Protein AF-A0A817F8D9-F1 (afdb_monomer_lite)

Foldseek 3Di:
DDDDDDQDDDPVPPCPLVVLVVLQVVLVVVDDDQAAEEEAVQSVCLCVEPVVVVDDHRAYDYDYDPQQPPDDPVRSVVVVVVVLVVCCVVCVVHPPPPDVPPPDPLVQPQQDPPRDGDCQQPVVVPHGDNNVCCSRCVVVRVVRVVPDDDDDVVVVVVVVVVPPDPRYRHNYDND

Radius of gyration: 17.33 Å; chains: 1; bounding box: 40×40×38 Å

Organism: Lepeophtheirus salmonis (NCBI:txid72036)

Structure (mmCIF, N/CA/C/O backbone):
data_AF-A0A817F8D9-F1
#
_entry.id   AF-A0A817F8D9-F1
#
loop_
_atom_site.group_PDB
_atom_site.id
_atom_site.type_symbol
_atom_site.label_atom_id
_atom_site.label_alt_id
_atom_site.label_comp_id
_atom_site.label_asym_id
_atom_site.label_entity_id
_atom_site.label_seq_id
_atom_site.pdbx_PDB_ins_code
_atom_site.Cartn_x
_atom_site.Cartn_y
_atom_site.Cartn_z
_atom_site.occupancy
_atom_site.B_iso_or_equiv
_atom_site.auth_seq_id
_atom_site.auth_comp_id
_atom_site.auth_asym_id
_atom_site.auth_atom_id
_atom_site.pdbx_PDB_model_num
ATOM 1 N N . MET A 1 1 ? 14.167 19.235 6.206 1.00 53.62 1 MET A N 1
ATOM 2 C CA . MET A 1 1 ? 13.307 19.109 5.015 1.00 53.62 1 MET A CA 1
ATOM 3 C C . MET A 1 1 ? 11.866 19.103 5.485 1.00 53.62 1 MET A C 1
ATOM 5 O O . MET A 1 1 ? 11.580 18.389 6.439 1.00 53.62 1 MET A O 1
ATOM 9 N N . THR A 1 2 ? 11.004 19.936 4.907 1.00 54.88 2 THR A N 1
ATOM 10 C CA . THR A 1 2 ? 9.590 20.024 5.299 1.00 54.88 2 THR A CA 1
ATOM 11 C C . THR A 1 2 ? 8.782 19.136 4.367 1.00 54.88 2 THR A C 1
ATOM 13 O O . THR A 1 2 ? 8.764 19.387 3.168 1.00 54.88 2 THR A O 1
ATOM 16 N N . ILE A 1 3 ? 8.148 18.097 4.904 1.00 65.19 3 ILE A N 1
ATOM 17 C CA . ILE A 1 3 ? 7.220 17.246 4.153 1.00 65.19 3 ILE A CA 1
ATOM 18 C C . ILE A 1 3 ? 5.834 17.864 4.286 1.00 65.19 3 ILE A C 1
ATOM 20 O O . ILE A 1 3 ? 5.368 18.099 5.403 1.00 65.19 3 ILE A O 1
ATOM 24 N N . LEU A 1 4 ? 5.206 18.171 3.154 1.00 72.81 4 LEU A N 1
ATOM 25 C CA . LEU A 1 4 ? 3.892 18.800 3.102 1.00 72.81 4 LEU A CA 1
ATOM 26 C C . LEU A 1 4 ? 2.846 17.747 2.749 1.00 72.81 4 LEU A C 1
ATOM 28 O O . LEU A 1 4 ? 2.973 17.042 1.754 1.00 72.81 4 LEU A O 1
ATOM 32 N N . ALA A 1 5 ? 1.808 17.646 3.577 1.00 78.31 5 ALA A N 1
ATOM 33 C CA . ALA A 1 5 ? 0.631 16.868 3.233 1.00 78.31 5 ALA A CA 1
ATOM 34 C C . ALA A 1 5 ? -0.194 17.666 2.220 1.00 78.31 5 ALA A C 1
ATOM 36 O O . ALA A 1 5 ? -0.730 18.720 2.563 1.00 78.31 5 ALA A O 1
ATOM 37 N N . ASN A 1 6 ? -0.298 17.155 0.996 1.00 80.62 6 ASN A N 1
ATOM 38 C CA . ASN A 1 6 ? -1.064 17.780 -0.073 1.00 80.62 6 ASN A CA 1
ATOM 39 C C . ASN A 1 6 ? -2.214 16.874 -0.515 1.00 80.62 6 ASN A C 1
ATOM 41 O O . ASN A 1 6 ? -2.133 15.646 -0.464 1.00 80.62 6 ASN A O 1
ATOM 45 N N . LYS A 1 7 ? -3.311 17.505 -0.932 1.00 80.12 7 LYS A N 1
ATOM 46 C CA . LYS A 1 7 ? -4.406 16.831 -1.629 1.00 80.12 7 LYS A CA 1
ATOM 47 C C . LYS A 1 7 ? -3.969 16.560 -3.073 1.00 80.12 7 LYS A C 1
ATOM 49 O O . LYS A 1 7 ? -3.305 17.412 -3.654 1.00 80.12 7 LYS A O 1
ATOM 54 N N . SER A 1 8 ? -4.396 15.438 -3.658 1.00 80.50 8 SER A N 1
ATOM 55 C CA . SER A 1 8 ? -4.262 15.221 -5.105 1.00 80.50 8 SER A CA 1
ATOM 56 C C . SER A 1 8 ? -4.963 16.339 -5.877 1.00 80.50 8 SER A C 1
ATOM 58 O O . SER A 1 8 ? -6.108 16.688 -5.562 1.00 80.50 8 SER A O 1
ATOM 60 N N . GLU A 1 9 ? -4.289 16.862 -6.898 1.00 85.19 9 GLU A N 1
ATOM 61 C CA . GLU A 1 9 ? -4.912 17.722 -7.904 1.00 85.19 9 GLU A CA 1
ATOM 62 C C . GLU A 1 9 ? -5.938 16.907 -8.711 1.00 85.19 9 GLU A C 1
ATOM 64 O O . GLU A 1 9 ? -5.782 15.695 -8.890 1.00 85.19 9 GLU A O 1
ATOM 69 N N . ASP A 1 10 ? -7.022 17.559 -9.135 1.00 85.69 10 ASP A N 1
ATOM 70 C CA . ASP A 1 10 ? -8.139 16.938 -9.856 1.00 85.69 10 ASP A CA 1
ATOM 71 C C . ASP A 1 10 ? -8.127 17.382 -11.320 1.00 85.69 10 ASP A C 1
ATOM 73 O O . ASP A 1 10 ? -8.927 18.212 -11.741 1.00 85.69 10 ASP A O 1
ATOM 77 N N . TYR A 1 11 ? -7.161 16.871 -12.084 1.00 88.06 11 TYR A N 1
ATOM 78 C CA . TYR A 1 11 ? -6.977 17.249 -13.490 1.00 88.06 11 TYR A CA 1
ATOM 79 C C . TYR A 1 11 ? -8.138 16.829 -14.400 1.00 88.06 11 TYR A C 1
ATOM 81 O O . TYR A 1 11 ? -8.337 17.433 -15.448 1.00 88.06 11 TYR A O 1
ATOM 89 N N . GLU A 1 12 ? -8.877 15.786 -14.020 1.00 90.38 12 GLU A N 1
ATOM 90 C CA . GLU A 1 12 ? -10.001 15.242 -14.795 1.00 90.38 12 GLU A CA 1
ATOM 91 C C . GLU A 1 12 ? -11.342 15.900 -14.413 1.00 90.38 12 GLU A C 1
ATOM 93 O O . GLU A 1 12 ? -12.357 15.627 -15.049 1.00 90.38 12 GLU A O 1
ATOM 98 N N . GLU A 1 13 ? -11.351 16.758 -13.382 1.00 92.69 13 GLU A N 1
ATOM 99 C CA . GLU A 1 13 ? -12.517 17.499 -12.869 1.00 92.69 13 GLU A CA 1
ATOM 100 C C . GLU A 1 13 ? -13.739 16.624 -12.520 1.00 92.69 13 GLU A C 1
ATOM 102 O O . GLU A 1 13 ? -14.880 17.089 -12.480 1.00 92.69 13 GLU A O 1
ATOM 107 N N . ASP A 1 14 ? -13.518 15.340 -12.243 1.00 92.12 14 ASP A N 1
ATOM 108 C CA . ASP A 1 14 ? -14.578 14.381 -11.923 1.00 92.12 14 ASP A CA 1
ATOM 109 C C . ASP A 1 14 ? -14.714 14.110 -10.421 1.00 92.12 14 ASP A C 1
ATOM 111 O O . ASP A 1 14 ? -15.596 13.359 -9.987 1.00 92.12 14 ASP A O 1
ATOM 115 N N . GLY A 1 15 ? -13.847 14.713 -9.604 1.00 89.38 15 GLY A N 1
ATOM 116 C CA . GLY A 1 15 ? -13.894 14.610 -8.156 1.00 89.38 15 GLY A CA 1
ATOM 117 C C . GLY A 1 15 ? -13.698 13.190 -7.625 1.00 89.38 15 GLY A C 1
ATOM 118 O O . GLY A 1 15 ? -14.011 12.954 -6.452 1.00 89.38 15 GLY A O 1
ATOM 119 N N . ARG A 1 16 ? -13.198 12.227 -8.419 1.00 87.75 16 ARG A N 1
ATOM 120 C CA . ARG A 1 16 ? -13.074 10.815 -8.001 1.00 87.75 16 ARG A CA 1
ATOM 121 C C . ARG A 1 16 ? -12.229 10.658 -6.746 1.00 87.75 16 ARG A C 1
ATOM 123 O O . ARG A 1 16 ? -12.621 9.929 -5.835 1.00 87.75 16 ARG A O 1
ATOM 130 N N . TRP A 1 17 ? -11.098 11.363 -6.670 1.00 85.62 17 TRP A N 1
ATOM 131 C CA . TRP A 1 17 ? -10.218 11.294 -5.501 1.00 85.62 17 TRP A CA 1
ATOM 132 C C . TRP A 1 17 ? -10.927 11.796 -4.239 1.00 85.62 17 TRP A C 1
ATOM 134 O O . TRP A 1 17 ? -10.911 11.122 -3.209 1.00 85.62 17 TRP A O 1
ATOM 144 N N . LEU A 1 18 ? -11.604 12.949 -4.324 1.00 86.94 18 LEU A N 1
ATOM 145 C CA . LEU A 1 18 ? -12.302 13.525 -3.174 1.00 86.94 18 LEU A CA 1
ATOM 146 C C . LEU A 1 18 ? -13.508 12.673 -2.771 1.00 86.94 18 LEU A C 1
ATOM 148 O O . LEU A 1 18 ? -13.694 12.417 -1.588 1.00 86.94 18 LEU A O 1
ATOM 152 N N . SER A 1 19 ? -14.262 12.159 -3.742 1.00 87.75 19 SER A N 1
ATOM 153 C CA . SER A 1 19 ? -15.395 11.259 -3.503 1.00 87.75 19 SER A CA 1
ATOM 154 C C . SER A 1 19 ? -14.960 9.982 -2.778 1.00 87.75 19 SER A C 1
ATOM 156 O O . SER A 1 19 ? -15.618 9.535 -1.836 1.00 87.75 19 SER A O 1
ATOM 158 N N . LEU A 1 20 ? -13.821 9.400 -3.174 1.00 83.31 20 LEU A N 1
ATOM 159 C CA . LEU A 1 20 ? -13.229 8.258 -2.476 1.00 83.31 20 LEU A CA 1
ATOM 160 C C . LEU A 1 20 ? -12.790 8.638 -1.057 1.00 83.31 20 LEU A C 1
ATOM 162 O O . LEU A 1 20 ? -13.139 7.933 -0.111 1.00 83.31 20 LEU A O 1
ATOM 166 N N . HIS A 1 21 ? -12.092 9.764 -0.890 1.00 84.00 21 HIS A N 1
ATOM 167 C CA . HIS A 1 21 ? -11.676 10.263 0.422 1.00 84.00 21 HIS A CA 1
ATOM 168 C C . HIS A 1 21 ? -12.867 10.478 1.372 1.00 84.00 21 HIS A C 1
ATOM 170 O O . HIS A 1 21 ? -12.850 10.012 2.511 1.00 84.00 21 HIS A O 1
ATOM 176 N N . GLU A 1 22 ? -13.930 11.136 0.911 1.00 86.38 22 GLU A N 1
ATOM 177 C CA . GLU A 1 22 ? -15.134 11.399 1.703 1.00 86.38 22 GLU A CA 1
ATOM 178 C C . GLU A 1 22 ? -15.866 10.114 2.082 1.00 86.38 22 GLU A C 1
ATOM 180 O O . GLU A 1 22 ? -16.294 9.965 3.234 1.00 86.38 22 GLU A O 1
ATOM 185 N N . ARG A 1 23 ? -15.956 9.150 1.153 1.00 83.50 23 ARG A N 1
ATOM 186 C CA . ARG A 1 23 ? -16.458 7.806 1.463 1.00 83.50 23 ARG A CA 1
ATOM 187 C C . ARG A 1 23 ? -15.663 7.201 2.614 1.00 83.50 23 ARG A C 1
ATOM 189 O O . ARG A 1 23 ? -16.261 6.676 3.551 1.00 83.50 23 ARG A O 1
ATOM 196 N N . PHE A 1 24 ? -14.340 7.335 2.591 1.00 77.50 24 PHE A N 1
ATOM 197 C CA . PHE A 1 24 ? -13.501 6.753 3.627 1.00 77.50 24 PHE A CA 1
ATOM 198 C C . PHE A 1 24 ? -13.651 7.423 4.986 1.00 77.50 24 PHE A C 1
ATOM 200 O O . PHE A 1 24 ? -13.766 6.750 6.009 1.00 77.50 24 PHE A O 1
ATOM 207 N N . VAL A 1 25 ? -13.718 8.750 5.013 1.00 80.31 25 VAL A N 1
ATOM 208 C CA . VAL A 1 25 ? -14.003 9.491 6.246 1.00 80.31 25 VAL A CA 1
ATOM 209 C C . VAL A 1 25 ? -15.373 9.094 6.806 1.00 80.31 25 VAL A C 1
ATOM 211 O O . VAL A 1 25 ? -15.522 8.927 8.016 1.00 80.31 25 VAL A O 1
ATOM 214 N N . SER A 1 26 ? -16.373 8.909 5.941 1.00 80.38 26 SER A N 1
ATOM 215 C CA . SER A 1 26 ? -17.715 8.469 6.334 1.00 80.38 26 SER A CA 1
ATOM 216 C C . SER A 1 26 ? -17.710 7.065 6.942 1.00 80.38 26 SER A C 1
ATOM 218 O O . SER A 1 26 ? -18.307 6.855 7.999 1.00 80.38 26 SER A O 1
ATOM 220 N N . GLU A 1 27 ? -17.005 6.113 6.328 1.00 75.19 27 GLU A N 1
ATOM 221 C CA . GLU A 1 27 ? -16.850 4.753 6.856 1.00 75.19 27 GLU A CA 1
ATOM 222 C C . GLU A 1 27 ? -16.098 4.746 8.195 1.00 75.19 27 GLU A C 1
ATOM 224 O O . GLU A 1 27 ? -16.579 4.149 9.157 1.00 75.19 27 GLU A O 1
ATOM 229 N N . ALA A 1 28 ? -14.991 5.485 8.308 1.00 72.69 28 ALA A N 1
ATOM 230 C CA . ALA A 1 28 ? -14.205 5.591 9.541 1.00 72.69 28 ALA A CA 1
ATOM 231 C C . ALA A 1 28 ? -14.968 6.243 10.708 1.00 72.69 28 ALA A C 1
ATOM 233 O O . ALA A 1 28 ? -14.660 5.996 11.868 1.00 72.69 28 ALA A O 1
ATOM 234 N N . ARG A 1 29 ? -15.964 7.092 10.423 1.00 73.94 29 ARG A N 1
ATOM 235 C CA . ARG A 1 29 ? -16.846 7.669 11.454 1.00 73.94 29 ARG A CA 1
ATOM 236 C C . ARG A 1 29 ? -17.912 6.692 11.937 1.00 73.94 29 ARG A C 1
ATOM 238 O O . ARG A 1 29 ? -18.418 6.848 13.043 1.00 73.94 29 ARG A O 1
ATOM 245 N N . LYS A 1 30 ? -18.307 5.743 11.089 1.00 72.38 30 LYS A N 1
ATOM 246 C CA . LYS A 1 30 ? -19.366 4.768 11.383 1.00 72.38 30 LYS A CA 1
ATOM 247 C C . LYS A 1 30 ? -18.826 3.503 12.035 1.00 72.38 30 LYS A C 1
ATOM 249 O O . LYS A 1 30 ? -19.549 2.860 12.791 1.00 72.38 30 LYS A O 1
ATOM 254 N N . TYR A 1 31 ? -17.588 3.143 11.723 1.00 65.19 31 TYR A N 1
ATOM 255 C CA . TYR A 1 31 ? -16.971 1.897 12.145 1.00 65.19 31 TYR A CA 1
ATOM 256 C C . TYR A 1 31 ? -15.654 2.176 12.861 1.00 65.19 31 TYR A C 1
ATOM 258 O O . TYR A 1 31 ? -14.887 3.034 12.441 1.00 65.19 31 TYR A O 1
ATOM 266 N N . GLU A 1 32 ? -15.366 1.400 13.903 1.00 63.44 32 GLU A N 1
ATOM 267 C CA . GLU A 1 32 ? -14.034 1.321 14.506 1.00 63.44 32 GLU A CA 1
ATOM 268 C C . GLU A 1 32 ? -13.317 0.108 13.898 1.00 63.44 32 GLU A C 1
ATOM 270 O O . GLU A 1 32 ? -13.501 -1.020 14.374 1.00 63.44 32 GLU A O 1
ATOM 275 N N . PRO A 1 33 ? -12.574 0.279 12.787 1.00 59.84 33 PRO A N 1
ATOM 276 C CA . PRO A 1 33 ? -11.958 -0.851 12.120 1.00 59.84 33 PRO A CA 1
ATOM 277 C C . PRO A 1 33 ? -10.888 -1.467 13.019 1.00 59.84 33 PRO A C 1
ATOM 279 O O . PRO A 1 33 ? -9.991 -0.789 13.514 1.00 59.84 33 PRO A O 1
ATOM 282 N N . GLU A 1 34 ? -10.934 -2.789 13.179 1.00 57.62 34 GLU A N 1
ATOM 283 C CA . GLU A 1 34 ? -9.829 -3.502 13.822 1.00 57.62 34 GLU A CA 1
ATOM 284 C C . GLU A 1 34 ? -8.585 -3.559 12.908 1.00 57.62 34 GLU A C 1
ATOM 286 O O . GLU A 1 34 ? -7.484 -3.788 13.402 1.00 57.62 34 GLU A O 1
ATOM 291 N N . VAL A 1 35 ? -8.759 -3.361 11.591 1.00 63.97 35 VAL A N 1
ATOM 292 C CA . VAL A 1 35 ? -7.731 -3.415 10.535 1.00 63.97 35 VAL A CA 1
ATOM 293 C C . VAL A 1 35 ? -7.890 -2.215 9.603 1.00 63.97 35 VAL A C 1
ATOM 295 O O . VAL A 1 35 ? -8.980 -2.013 9.074 1.00 63.97 35 VAL A O 1
ATOM 298 N N . LEU A 1 36 ? -6.822 -1.467 9.333 1.00 69.44 36 LEU A N 1
ATOM 299 C CA . LEU A 1 36 ? -6.847 -0.334 8.407 1.00 69.44 36 LEU A CA 1
ATOM 300 C C . LEU A 1 36 ? -5.730 -0.459 7.369 1.00 69.44 36 LEU A C 1
ATOM 302 O O . LEU A 1 36 ? -4.575 -0.173 7.642 1.00 69.44 36 LEU A O 1
ATOM 306 N N . TRP A 1 37 ? -6.072 -0.848 6.149 1.00 71.25 37 TRP A N 1
ATOM 307 C CA . TRP A 1 37 ? -5.124 -0.855 5.036 1.00 71.25 37 TRP A CA 1
ATOM 308 C C . TRP A 1 37 ? -5.063 0.536 4.417 1.00 71.25 37 TRP A C 1
ATOM 310 O O . TRP A 1 37 ? -6.106 1.128 4.157 1.00 71.25 37 TRP A O 1
ATOM 320 N N . ILE A 1 38 ? -3.857 1.055 4.194 1.00 73.75 38 ILE A N 1
ATOM 321 C CA . ILE A 1 38 ? -3.635 2.355 3.556 1.00 73.75 38 ILE A CA 1
ATOM 322 C C . ILE A 1 38 ? -2.598 2.143 2.455 1.00 73.75 38 ILE A C 1
ATOM 324 O O . ILE A 1 38 ? -1.570 1.509 2.678 1.00 73.75 38 ILE A O 1
ATOM 328 N N . GLY A 1 39 ? -2.838 2.667 1.263 1.00 76.94 39 GLY A N 1
ATOM 329 C CA . GLY A 1 39 ? -1.860 2.573 0.192 1.00 76.94 39 GLY A CA 1
ATOM 330 C C . GLY A 1 39 ? -2.419 2.974 -1.155 1.00 76.94 39 GLY A C 1
ATOM 331 O O . GLY A 1 39 ? -3.550 3.443 -1.270 1.00 76.94 39 GLY A O 1
ATOM 332 N N . ASP A 1 40 ? -1.590 2.778 -2.166 1.00 80.00 40 ASP A N 1
ATOM 333 C CA . ASP A 1 40 ? -1.891 3.090 -3.555 1.00 80.00 40 ASP A CA 1
ATOM 334 C C . ASP A 1 40 ? -2.735 1.987 -4.235 1.00 80.00 40 ASP A C 1
ATOM 336 O O . ASP A 1 40 ? -3.509 1.250 -3.603 1.00 80.00 40 ASP A O 1
ATOM 340 N N . TYR A 1 41 ? -2.595 1.876 -5.556 1.00 81.25 41 TYR A N 1
ATOM 341 C CA . TYR A 1 41 ? -3.265 0.867 -6.365 1.00 81.25 41 TYR A CA 1
ATOM 342 C C . TYR A 1 41 ? -3.015 -0.561 -5.848 1.00 81.25 41 TYR A C 1
ATOM 344 O O . TYR A 1 41 ? -3.901 -1.410 -5.956 1.00 81.25 41 TYR A O 1
ATOM 352 N N . ALA A 1 42 ? -1.830 -0.854 -5.298 1.00 79.88 42 ALA A N 1
ATOM 353 C CA . ALA A 1 42 ? -1.458 -2.213 -4.933 1.00 79.88 42 ALA A CA 1
ATOM 354 C C . ALA A 1 42 ? -2.343 -2.712 -3.789 1.00 79.88 42 ALA A C 1
ATOM 356 O O . ALA A 1 42 ? -2.816 -3.850 -3.819 1.00 79.88 42 ALA A O 1
ATOM 357 N N . ILE A 1 43 ? -2.642 -1.832 -2.830 1.00 79.31 43 ILE A N 1
ATOM 358 C CA . ILE A 1 43 ? -3.600 -2.103 -1.757 1.00 79.31 43 ILE A CA 1
ATOM 359 C C . ILE A 1 43 ? -5.027 -2.137 -2.298 1.00 79.31 43 ILE A C 1
ATOM 361 O O . ILE A 1 43 ? -5.772 -3.049 -1.949 1.00 79.31 43 ILE A O 1
ATOM 365 N N . TYR A 1 44 ? -5.406 -1.208 -3.183 1.00 78.50 44 TYR A N 1
ATOM 366 C CA . TYR A 1 44 ? -6.734 -1.212 -3.809 1.00 78.50 44 TYR A CA 1
ATOM 367 C C . TYR A 1 44 ? -7.052 -2.551 -4.499 1.00 78.50 44 TYR A C 1
ATOM 369 O O . TYR A 1 44 ? -8.130 -3.115 -4.313 1.00 78.50 44 TYR A O 1
ATOM 377 N N . HIS A 1 45 ? -6.102 -3.093 -5.257 1.00 78.88 45 HIS A N 1
ATOM 378 C CA . HIS A 1 45 ? -6.264 -4.359 -5.967 1.00 78.88 45 HIS A CA 1
ATOM 379 C C . HIS A 1 45 ? -6.065 -5.587 -5.073 1.00 78.88 45 HIS A C 1
ATOM 381 O O . HIS A 1 45 ? -6.685 -6.615 -5.349 1.00 78.88 45 HIS A O 1
ATOM 387 N N . LEU A 1 46 ? -5.305 -5.484 -3.972 1.00 78.38 46 LEU A N 1
ATOM 388 C CA . LEU A 1 46 ? -5.221 -6.556 -2.975 1.00 78.38 46 LEU A CA 1
ATOM 389 C C . LEU A 1 46 ? -6.620 -6.948 -2.496 1.00 78.38 46 LEU A C 1
ATOM 391 O O . LEU A 1 46 ? -6.904 -8.139 -2.433 1.00 78.38 46 LEU A O 1
ATOM 395 N N . VAL A 1 47 ? -7.502 -5.972 -2.237 1.00 73.56 47 VAL A N 1
ATOM 396 C CA . VAL A 1 47 ? -8.896 -6.196 -1.795 1.00 73.56 47 VAL A CA 1
ATOM 397 C C . VAL A 1 47 ? -9.690 -7.088 -2.754 1.00 73.56 47 VAL A C 1
ATOM 399 O O . VAL A 1 47 ? -10.592 -7.806 -2.332 1.00 73.56 47 VAL A O 1
ATOM 402 N N . ASN A 1 48 ? -9.335 -7.070 -4.039 1.00 75.81 48 ASN A N 1
ATOM 403 C CA . ASN A 1 48 ? -9.995 -7.844 -5.087 1.00 75.81 48 ASN A CA 1
ATOM 404 C C . ASN A 1 48 ? -9.292 -9.183 -5.389 1.00 75.81 48 ASN A C 1
ATOM 406 O O . ASN A 1 48 ? -9.673 -9.864 -6.338 1.00 75.81 48 ASN A O 1
ATOM 410 N N . SER A 1 49 ? -8.262 -9.557 -4.622 1.00 76.19 49 SER A N 1
ATOM 411 C CA . SER A 1 49 ? -7.503 -10.805 -4.792 1.00 76.19 49 SER A CA 1
ATOM 412 C C . SER A 1 49 ? -7.988 -11.915 -3.854 1.00 76.19 49 SER A C 1
ATOM 414 O O . SER A 1 49 ? -8.554 -11.652 -2.791 1.00 76.19 49 SER A O 1
ATOM 416 N N . ASP A 1 50 ? -7.672 -13.173 -4.172 1.00 78.31 50 ASP A N 1
ATOM 417 C CA . ASP A 1 50 ? -8.018 -14.304 -3.293 1.00 78.31 50 ASP A CA 1
ATOM 418 C C . ASP A 1 50 ? -7.272 -14.269 -1.949 1.00 78.31 50 ASP A C 1
ATOM 420 O O . ASP A 1 50 ? -7.718 -14.844 -0.951 1.00 78.31 50 ASP A O 1
ATOM 424 N N . ILE A 1 51 ? -6.144 -13.558 -1.896 1.00 75.12 51 ILE A N 1
ATOM 425 C CA . ILE A 1 51 ? -5.352 -13.390 -0.675 1.00 75.12 51 ILE A CA 1
ATOM 426 C C . ILE A 1 51 ? -6.101 -12.551 0.346 1.00 75.12 51 ILE A C 1
ATOM 428 O O . ILE A 1 51 ? -6.030 -12.852 1.538 1.00 75.12 51 ILE A O 1
ATOM 432 N N . TRP A 1 52 ? -6.876 -11.561 -0.100 1.00 72.62 52 TRP A N 1
ATOM 433 C CA . TRP A 1 52 ? -7.696 -10.751 0.796 1.00 72.62 52 TRP A CA 1
ATOM 434 C C . TRP A 1 52 ? -8.590 -11.619 1.684 1.00 72.62 52 TRP A C 1
ATOM 436 O O . TRP A 1 52 ? -8.640 -11.444 2.900 1.00 72.62 52 TRP A O 1
ATOM 446 N N . ASN A 1 53 ? -9.205 -12.644 1.096 1.00 70.44 53 ASN A N 1
ATOM 447 C CA . ASN A 1 53 ? -10.096 -13.564 1.802 1.00 70.44 53 ASN A CA 1
ATOM 448 C C . ASN A 1 53 ? -9.370 -14.449 2.835 1.00 70.44 53 ASN A C 1
ATOM 450 O O . ASN A 1 53 ? -10.004 -15.021 3.727 1.00 70.44 53 ASN A O 1
ATOM 454 N N . ARG A 1 54 ? -8.042 -14.576 2.730 1.00 68.00 54 ARG A N 1
ATOM 455 C CA . ARG A 1 54 ? -7.194 -15.342 3.658 1.00 68.00 54 ARG A CA 1
ATOM 456 C C . ARG A 1 54 ? -6.734 -14.504 4.857 1.00 68.00 54 ARG A C 1
ATOM 458 O O . ARG A 1 54 ? -6.431 -15.073 5.913 1.00 68.00 54 ARG A O 1
ATOM 465 N N . ILE A 1 55 ? -6.702 -13.178 4.719 1.00 64.94 55 ILE A N 1
ATOM 466 C CA . ILE A 1 55 ? -6.237 -12.225 5.731 1.00 64.94 55 ILE A CA 1
ATOM 467 C C . ILE A 1 55 ? -7.359 -11.947 6.748 1.00 64.94 55 ILE A C 1
ATOM 469 O O . ILE A 1 55 ? -8.471 -11.584 6.383 1.00 64.94 55 ILE A O 1
ATOM 473 N N . SER A 1 56 ? -7.092 -12.114 8.052 1.00 53.12 56 SER A N 1
ATOM 474 C CA . SER A 1 56 ? -8.126 -11.965 9.098 1.00 53.12 56 SER A CA 1
ATOM 475 C C . SER A 1 56 ? -7.672 -11.206 10.353 1.00 53.12 56 SER A C 1
ATOM 477 O O . SER A 1 56 ? -8.086 -11.560 11.459 1.00 53.12 56 SER A O 1
ATOM 479 N N . PHE A 1 57 ? -6.782 -10.218 10.232 1.00 55.94 57 PHE A N 1
ATOM 480 C CA . PHE A 1 57 ? -6.012 -9.719 11.380 1.00 55.94 57 PHE A CA 1
ATOM 481 C C . PHE A 1 57 ? -5.911 -8.201 11.502 1.00 55.94 57 PHE A C 1
ATOM 483 O O . PHE A 1 57 ? -5.968 -7.501 10.504 1.00 55.94 57 PHE A O 1
ATOM 490 N N . LYS A 1 58 ? -5.703 -7.740 12.745 1.00 53.88 58 LYS A N 1
ATOM 491 C CA . LYS A 1 58 ? -5.764 -6.353 13.235 1.00 53.88 58 LYS A CA 1
ATOM 492 C C . LYS A 1 58 ? -4.504 -5.526 12.965 1.00 53.88 58 LYS A C 1
ATOM 494 O O . LYS A 1 58 ? -3.610 -5.523 13.807 1.00 53.88 58 LYS A O 1
ATOM 499 N N . PHE A 1 59 ? -4.415 -4.834 11.830 1.00 56.47 59 PHE A N 1
ATOM 500 C CA . PHE A 1 59 ? -3.199 -4.105 11.448 1.00 56.47 59 PHE A CA 1
ATOM 501 C C . PHE A 1 59 ? -3.407 -2.893 10.559 1.00 56.47 59 PHE A C 1
ATOM 503 O O . PHE A 1 59 ? -4.403 -2.804 9.845 1.00 56.47 59 PHE A O 1
ATOM 510 N N . ILE A 1 60 ? -2.391 -2.024 10.567 1.00 54.94 60 ILE A N 1
ATOM 511 C CA . ILE A 1 60 ? -2.167 -1.032 9.524 1.00 54.94 60 ILE A CA 1
ATOM 512 C C . ILE A 1 60 ? -1.063 -1.533 8.603 1.00 54.94 60 ILE A C 1
ATOM 514 O O . ILE A 1 60 ? 0.077 -1.675 9.038 1.00 54.94 60 ILE A O 1
ATOM 518 N N . VAL A 1 61 ? -1.404 -1.820 7.349 1.00 62.06 61 VAL A N 1
ATOM 519 C CA . VAL A 1 61 ? -0.422 -2.143 6.307 1.00 62.06 61 VAL A CA 1
ATOM 520 C C . VAL A 1 61 ? -0.325 -0.954 5.371 1.00 62.06 61 VAL A C 1
ATOM 522 O O . VAL A 1 61 ? -1.354 -0.417 4.957 1.00 62.06 61 VAL A O 1
ATOM 525 N N . PHE A 1 62 ? 0.912 -0.550 5.082 1.00 67.25 62 PHE A N 1
ATOM 526 C CA . PHE A 1 62 ? 1.221 0.625 4.285 1.00 67.25 62 PHE A CA 1
ATOM 527 C C . PHE A 1 62 ? 2.123 0.261 3.105 1.00 67.25 62 PHE A C 1
ATOM 529 O O . PHE A 1 62 ? 3.263 -0.153 3.306 1.00 67.25 62 PHE A O 1
ATOM 536 N N . MET A 1 63 ? 1.603 0.408 1.886 1.00 70.00 63 MET A N 1
ATOM 537 C CA . MET A 1 63 ? 2.372 0.344 0.637 1.00 70.00 63 MET A CA 1
ATOM 538 C C . MET A 1 63 ? 2.164 1.656 -0.113 1.00 70.00 63 MET A C 1
ATOM 540 O O . MET A 1 63 ? 1.090 1.896 -0.663 1.00 70.00 63 MET A O 1
ATOM 544 N N . ILE A 1 64 ? 3.186 2.506 -0.080 1.00 71.94 64 ILE A N 1
ATOM 545 C CA . ILE A 1 64 ? 3.266 3.761 -0.830 1.00 71.94 64 ILE A CA 1
ATOM 546 C C . ILE A 1 64 ? 4.708 3.978 -1.296 1.00 71.94 64 ILE A C 1
ATOM 548 O O . ILE A 1 64 ? 5.628 3.331 -0.790 1.00 71.94 64 ILE A O 1
ATOM 552 N N . GLY A 1 65 ? 4.911 4.941 -2.190 1.00 74.44 65 GLY A N 1
ATOM 553 C CA . GLY A 1 65 ? 6.237 5.381 -2.629 1.00 74.44 65 GLY A CA 1
ATOM 554 C C . GLY A 1 65 ? 6.561 4.999 -4.069 1.00 74.44 65 GLY A C 1
ATOM 555 O O . GLY A 1 65 ? 7.421 5.624 -4.675 1.00 74.44 65 GLY A O 1
ATOM 556 N N . SER A 1 66 ? 5.839 4.034 -4.652 1.00 76.31 66 SER A N 1
ATOM 557 C CA . SER A 1 66 ? 6.038 3.619 -6.050 1.00 76.31 66 SER A CA 1
ATOM 558 C C . SER A 1 66 ? 5.691 4.719 -7.067 1.00 76.31 66 SER A C 1
ATOM 560 O O . SER A 1 66 ? 6.243 4.735 -8.165 1.00 76.31 66 SER A O 1
ATOM 562 N N . ASN A 1 67 ? 4.834 5.661 -6.662 1.00 80.56 67 ASN A N 1
ATOM 563 C CA . ASN A 1 67 ? 4.327 6.763 -7.480 1.00 80.56 67 ASN A CA 1
ATOM 564 C C . ASN A 1 67 ? 4.970 8.125 -7.169 1.00 80.56 67 ASN A C 1
ATOM 566 O O . ASN A 1 67 ? 4.551 9.120 -7.755 1.00 80.56 67 ASN A O 1
ATOM 570 N N . ASN A 1 68 ? 5.967 8.189 -6.279 1.00 80.88 68 ASN A N 1
ATOM 571 C CA . ASN A 1 68 ? 6.607 9.446 -5.869 1.00 80.88 68 ASN A CA 1
ATOM 572 C C . ASN A 1 68 ? 7.620 9.922 -6.926 1.00 80.88 68 ASN A C 1
ATOM 574 O O . ASN A 1 68 ? 8.827 10.011 -6.689 1.00 80.88 68 ASN A O 1
ATOM 578 N N . HIS A 1 69 ? 7.153 10.146 -8.151 1.00 80.31 69 HIS A N 1
ATOM 579 C CA . HIS A 1 69 ? 8.015 10.495 -9.271 1.00 80.31 69 HIS A CA 1
ATOM 580 C C . HIS A 1 69 ? 8.650 11.877 -9.068 1.00 80.31 69 HIS A C 1
ATOM 582 O O . HIS A 1 69 ? 7.958 12.872 -8.885 1.00 80.31 69 HIS A O 1
ATOM 588 N N . GLY A 1 70 ? 9.980 11.945 -9.161 1.00 83.62 70 GLY A N 1
ATOM 589 C CA . GLY A 1 70 ? 10.741 13.189 -8.992 1.00 83.62 70 GLY A CA 1
ATOM 590 C C . GLY A 1 70 ? 11.281 13.417 -7.577 1.00 83.62 70 GLY A C 1
ATOM 591 O O . GLY A 1 70 ? 12.151 14.271 -7.408 1.00 83.62 70 GLY A O 1
ATOM 592 N N . ASP A 1 71 ? 10.849 12.624 -6.594 1.00 83.00 71 ASP A N 1
ATOM 593 C CA . ASP A 1 71 ? 11.463 12.585 -5.268 1.00 83.00 71 ASP A CA 1
ATOM 594 C C . ASP A 1 71 ? 12.735 11.724 -5.267 1.00 83.00 71 ASP A C 1
ATOM 596 O O . ASP A 1 71 ? 12.835 10.708 -5.955 1.00 83.00 71 ASP A O 1
ATOM 600 N N . SER A 1 72 ? 13.717 12.109 -4.450 1.00 87.31 72 SER A N 1
ATOM 601 C CA . SER A 1 72 ? 14.852 11.241 -4.124 1.00 87.31 72 SER A CA 1
ATOM 602 C C . SER A 1 72 ? 14.459 10.121 -3.151 1.00 87.31 72 SER A C 1
ATOM 604 O O . SER A 1 72 ? 13.454 10.205 -2.437 1.00 87.31 72 SER A O 1
ATOM 606 N N . ASP A 1 73 ? 15.298 9.088 -3.052 1.00 85.31 73 ASP A N 1
ATOM 607 C CA . ASP A 1 73 ? 15.119 8.004 -2.077 1.00 85.31 73 ASP A CA 1
ATOM 608 C C . ASP A 1 73 ? 15.051 8.540 -0.635 1.00 85.31 73 ASP A C 1
ATOM 610 O O . ASP A 1 73 ? 14.226 8.093 0.165 1.00 85.31 73 ASP A O 1
ATOM 614 N N . ASP A 1 74 ? 15.858 9.559 -0.316 1.00 86.00 74 ASP A N 1
ATOM 615 C CA . ASP A 1 74 ? 15.864 10.212 0.997 1.00 86.00 74 ASP A CA 1
ATOM 616 C C . ASP A 1 74 ? 14.553 10.961 1.273 1.00 86.00 74 ASP A C 1
ATOM 618 O O . ASP A 1 74 ? 14.031 10.914 2.391 1.00 86.00 74 ASP A O 1
ATOM 622 N N . GLN A 1 75 ? 13.988 11.623 0.257 1.00 84.00 75 GLN A N 1
ATOM 623 C CA . GLN A 1 75 ? 12.676 12.274 0.348 1.00 84.00 75 GLN A CA 1
ATOM 624 C C . GLN A 1 75 ? 11.571 11.258 0.612 1.00 84.00 75 GLN A C 1
ATOM 626 O O . GLN A 1 75 ? 10.787 11.421 1.551 1.00 84.00 75 GLN A O 1
ATOM 631 N N . SER A 1 76 ? 11.564 10.172 -0.159 1.00 83.88 76 SER A N 1
ATOM 632 C CA . SER A 1 76 ? 10.597 9.086 -0.017 1.00 83.88 76 SER A CA 1
ATOM 633 C C . SER A 1 76 ? 10.686 8.440 1.368 1.00 83.88 76 SER A C 1
ATOM 635 O O . SER A 1 76 ? 9.676 8.294 2.065 1.00 83.88 76 SER A O 1
ATOM 637 N N . ALA A 1 77 ? 11.900 8.138 1.837 1.00 82.81 77 ALA A N 1
ATOM 638 C CA . ALA A 1 77 ? 12.130 7.581 3.166 1.00 82.81 77 ALA A CA 1
ATOM 639 C C . ALA A 1 77 ? 11.702 8.545 4.284 1.00 82.81 77 ALA A C 1
ATOM 641 O O . ALA A 1 77 ? 11.093 8.130 5.279 1.00 82.81 77 ALA A O 1
ATOM 642 N N . ALA A 1 78 ? 11.986 9.841 4.146 1.00 84.00 78 ALA A N 1
ATOM 643 C CA . ALA A 1 78 ? 11.553 10.850 5.105 1.00 84.00 78 ALA A CA 1
ATOM 644 C C . ALA A 1 78 ? 10.016 10.967 5.145 1.00 84.00 78 ALA A C 1
ATOM 646 O O . ALA A 1 78 ? 9.433 11.092 6.231 1.00 84.00 78 ALA A O 1
ATOM 647 N N . CYS A 1 79 ? 9.348 10.856 3.993 1.00 83.19 79 CYS A N 1
ATOM 648 C CA . CYS A 1 79 ? 7.892 10.863 3.896 1.00 83.19 79 CYS A CA 1
ATOM 649 C C . CYS A 1 79 ? 7.260 9.656 4.599 1.00 83.19 79 CYS A C 1
ATOM 651 O O . CYS A 1 79 ? 6.416 9.824 5.485 1.00 83.19 79 CYS A O 1
ATOM 653 N N . ILE A 1 80 ? 7.754 8.445 4.322 1.00 81.94 80 ILE A N 1
ATOM 654 C CA . ILE A 1 80 ? 7.314 7.217 5.003 1.00 81.94 80 ILE A CA 1
ATOM 655 C C . ILE A 1 80 ? 7.476 7.351 6.524 1.00 81.94 80 ILE A C 1
ATOM 657 O O . ILE A 1 80 ? 6.575 6.997 7.291 1.00 81.94 80 ILE A O 1
ATOM 661 N N . ASN A 1 81 ? 8.597 7.919 6.982 1.00 82.19 81 ASN A N 1
ATOM 662 C CA . ASN A 1 81 ? 8.844 8.150 8.404 1.00 82.19 81 ASN A CA 1
ATOM 663 C C . ASN A 1 81 ? 7.841 9.120 9.038 1.00 82.19 81 ASN A C 1
ATOM 665 O O . ASN A 1 81 ? 7.398 8.876 10.164 1.00 82.19 81 ASN A O 1
ATOM 669 N N . THR A 1 82 ? 7.478 10.183 8.321 1.00 84.38 82 THR A N 1
ATOM 670 C CA . THR A 1 82 ? 6.498 11.183 8.764 1.00 84.38 82 THR A CA 1
ATOM 671 C C . THR A 1 82 ? 5.111 10.566 8.900 1.00 84.38 82 THR A C 1
ATOM 673 O O . THR A 1 82 ? 4.443 10.768 9.913 1.00 84.38 82 THR A O 1
ATOM 676 N N . ILE A 1 83 ? 4.704 9.732 7.943 1.00 80.88 83 ILE A N 1
ATOM 677 C CA . ILE A 1 83 ? 3.405 9.052 7.991 1.00 80.88 83 ILE A CA 1
ATOM 678 C C . ILE A 1 83 ? 3.361 8.038 9.138 1.00 80.88 83 ILE A C 1
ATOM 680 O O . ILE A 1 83 ? 2.398 8.016 9.904 1.00 80.88 83 ILE A O 1
ATOM 684 N N . CYS A 1 84 ? 4.431 7.264 9.342 1.00 78.44 84 CYS A N 1
ATOM 685 C CA . CYS A 1 84 ? 4.535 6.367 10.494 1.00 78.44 84 CYS A CA 1
ATOM 686 C C . CYS A 1 84 ? 4.409 7.121 11.828 1.00 78.44 84 CYS A C 1
ATOM 688 O O . CYS A 1 84 ? 3.741 6.646 12.749 1.00 78.44 84 CYS A O 1
ATOM 690 N N . ALA A 1 85 ? 5.050 8.289 11.945 1.00 80.31 85 ALA A N 1
ATOM 691 C CA . ALA A 1 85 ? 4.969 9.124 13.141 1.00 80.31 85 AL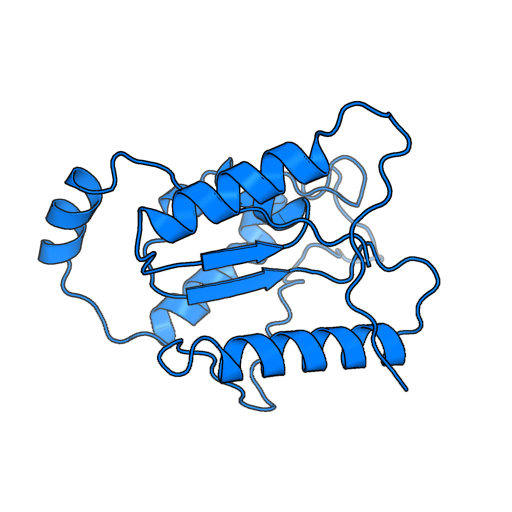A A CA 1
ATOM 692 C C . ALA A 1 85 ? 3.541 9.643 13.372 1.00 80.31 85 ALA A C 1
ATOM 694 O O . ALA A 1 85 ? 3.033 9.540 14.486 1.00 80.31 85 ALA A O 1
ATOM 695 N N . LEU A 1 86 ? 2.867 10.112 12.316 1.00 80.31 86 LEU A N 1
ATOM 696 C CA . LEU A 1 86 ? 1.477 10.564 12.380 1.00 80.31 86 LEU A CA 1
ATOM 697 C C . LEU A 1 86 ? 0.526 9.444 12.823 1.00 80.31 86 LEU A C 1
ATOM 699 O O . LEU A 1 86 ? -0.324 9.664 13.681 1.00 80.31 86 LEU A O 1
ATOM 703 N N . ILE A 1 87 ? 0.677 8.240 12.267 1.00 76.69 87 ILE A N 1
ATOM 704 C CA . ILE A 1 87 ? -0.132 7.078 12.658 1.00 76.69 87 ILE A CA 1
ATOM 705 C C . ILE A 1 87 ? 0.095 6.745 14.133 1.00 76.69 87 ILE A C 1
ATOM 707 O O . ILE A 1 87 ? -0.868 6.527 14.858 1.00 76.69 87 ILE A O 1
ATOM 711 N N . THR A 1 88 ? 1.349 6.752 14.587 1.00 75.50 88 THR A N 1
ATOM 712 C CA . THR A 1 88 ? 1.689 6.460 15.989 1.00 75.50 88 THR A CA 1
ATOM 713 C C . THR A 1 88 ? 1.077 7.486 16.947 1.00 75.50 88 THR A C 1
ATOM 715 O O . THR A 1 88 ? 0.569 7.112 17.999 1.00 75.50 88 THR A O 1
ATOM 718 N N . ASP A 1 89 ? 1.094 8.770 16.574 1.00 78.50 89 ASP A N 1
ATOM 719 C CA . ASP A 1 89 ? 0.485 9.857 17.349 1.00 78.50 89 ASP A CA 1
ATOM 720 C C . ASP A 1 89 ? -1.043 9.729 17.424 1.00 78.50 89 ASP A C 1
ATOM 722 O O . ASP A 1 89 ? -1.642 9.855 18.491 1.00 78.50 89 ASP A O 1
ATOM 726 N N . LYS A 1 90 ? -1.689 9.456 16.284 1.00 76.44 90 LYS A N 1
ATOM 727 C CA . LYS A 1 90 ? -3.155 9.436 16.174 1.00 76.44 90 LYS A CA 1
ATOM 728 C C . LYS A 1 90 ? -3.792 8.117 16.590 1.00 76.44 90 LYS A C 1
ATOM 730 O O . LYS A 1 90 ? -4.976 8.103 16.908 1.00 76.44 90 LYS A O 1
ATOM 735 N N . GLN A 1 91 ? -3.041 7.024 16.553 1.00 71.31 91 GLN A N 1
ATOM 736 C CA . GLN A 1 91 ? -3.50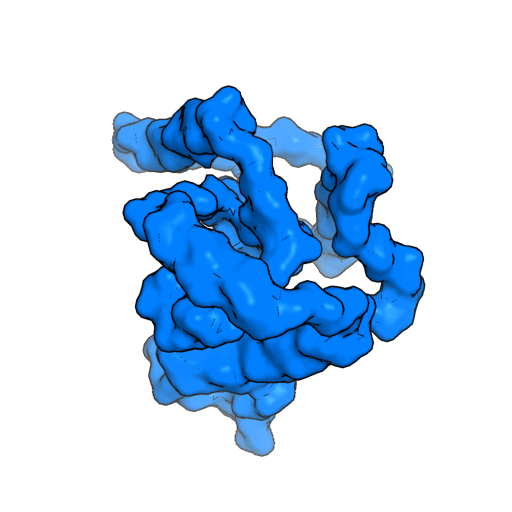9 5.671 16.838 1.00 71.31 91 GLN A CA 1
ATOM 737 C C . GLN A 1 91 ? -2.548 5.008 17.827 1.00 71.31 91 GLN A C 1
ATOM 739 O O . GLN A 1 91 ? -1.855 4.046 17.501 1.00 71.31 91 GLN A O 1
ATOM 744 N N . THR A 1 92 ? -2.500 5.526 19.052 1.00 64.81 92 THR A N 1
ATOM 745 C CA . THR A 1 92 ? -1.583 5.061 20.110 1.00 64.81 92 THR A CA 1
ATOM 746 C C . THR A 1 92 ? -1.788 3.589 20.487 1.00 64.81 92 THR A C 1
ATOM 748 O O . THR A 1 92 ? -0.870 2.933 20.976 1.00 64.81 92 THR A O 1
ATOM 751 N N . GLN A 1 93 ? -2.982 3.055 20.231 1.00 59.22 93 GLN A N 1
ATOM 752 C CA . GLN A 1 93 ? -3.358 1.654 20.405 1.00 59.22 93 GLN A CA 1
ATOM 753 C C . GLN A 1 93 ? -3.050 0.767 19.190 1.00 59.22 93 GLN A C 1
ATOM 755 O O . GLN A 1 93 ? -3.140 -0.459 19.296 1.00 59.22 93 GLN A O 1
ATOM 760 N N . ALA A 1 94 ? -2.733 1.347 18.027 1.00 61.31 94 ALA A N 1
ATOM 761 C CA . ALA A 1 94 ? -2.374 0.561 16.857 1.00 61.31 94 ALA A CA 1
ATOM 762 C C . ALA A 1 94 ? -1.040 -0.143 17.110 1.00 61.31 94 ALA A C 1
ATOM 764 O O . ALA A 1 94 ? -0.056 0.465 17.534 1.00 61.31 94 ALA A O 1
ATOM 765 N N . TYR A 1 95 ? -0.995 -1.443 16.818 1.00 55.47 95 TYR A N 1
ATOM 766 C CA . TYR A 1 95 ? 0.247 -2.201 16.863 1.00 55.47 95 TYR A CA 1
ATOM 767 C C . TYR A 1 95 ? 1.113 -1.832 15.654 1.00 55.47 95 TYR A C 1
ATOM 769 O O . TYR A 1 95 ? 1.168 -2.554 14.661 1.00 55.47 95 TYR A O 1
ATOM 777 N N . LEU A 1 96 ? 1.779 -0.680 15.729 1.00 54.88 96 LEU A N 1
ATOM 778 C CA . LEU A 1 96 ? 2.833 -0.299 14.801 1.00 54.88 96 LEU A CA 1
ATOM 779 C C . LEU A 1 96 ? 4.176 -0.654 15.440 1.00 54.88 96 LEU A C 1
ATOM 781 O O . LEU A 1 96 ? 4.784 0.143 16.156 1.00 54.88 96 LEU A O 1
ATOM 785 N N . LYS A 1 97 ? 4.649 -1.882 15.214 1.00 49.25 97 LYS A N 1
ATOM 786 C CA . LYS A 1 97 ? 5.954 -2.311 15.724 1.00 49.25 97 LYS A CA 1
ATOM 787 C C . LYS A 1 97 ? 7.069 -1.641 14.915 1.00 49.25 97 LYS A C 1
ATOM 789 O O . LYS A 1 97 ? 7.601 -2.227 13.980 1.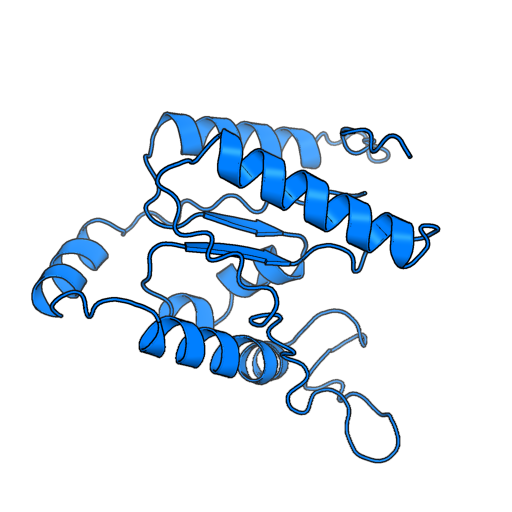00 49.25 97 LYS A O 1
ATOM 794 N N . ARG A 1 98 ? 7.470 -0.424 15.299 1.00 47.81 98 ARG A N 1
ATOM 795 C CA . ARG A 1 98 ? 8.747 0.163 14.858 1.00 47.81 98 ARG A CA 1
ATOM 796 C C . ARG A 1 98 ? 9.902 -0.560 15.554 1.00 47.81 98 ARG A C 1
ATOM 798 O O . ARG A 1 98 ? 10.463 -0.066 16.525 1.00 47.81 98 ARG A O 1
ATOM 805 N N . SER A 1 99 ? 10.265 -1.738 15.061 1.00 41.22 99 SER A N 1
ATOM 806 C CA . SER A 1 99 ? 11.642 -2.216 15.191 1.00 41.22 99 SER A CA 1
ATOM 807 C C . SER A 1 99 ? 12.398 -1.695 13.971 1.00 41.22 99 SER A C 1
ATOM 809 O O . SER A 1 99 ? 11.862 -1.698 12.865 1.00 41.22 99 SER A O 1
ATOM 811 N N . ARG A 1 100 ? 13.642 -1.248 14.164 1.00 40.09 100 ARG A N 1
ATOM 812 C CA . ARG A 1 100 ? 14.574 -0.907 13.073 1.00 40.09 100 ARG A CA 1
ATOM 813 C C . ARG A 1 100 ? 14.807 -2.082 12.097 1.00 40.09 100 ARG A C 1
ATOM 815 O O . ARG A 1 100 ? 15.426 -1.872 11.064 1.00 40.09 100 ARG A O 1
ATOM 822 N N . ASP A 1 101 ? 14.265 -3.267 12.398 1.00 41.81 101 ASP A N 1
ATOM 823 C CA . ASP A 1 101 ? 14.636 -4.565 11.837 1.00 41.81 101 ASP A CA 1
ATOM 824 C C . ASP A 1 101 ? 13.463 -5.325 11.180 1.00 41.81 101 ASP A C 1
ATOM 826 O O . ASP A 1 101 ? 13.631 -6.481 10.806 1.00 41.81 101 ASP A O 1
ATOM 830 N N . GLN A 1 102 ? 12.270 -4.728 11.027 1.00 55.41 102 GLN A N 1
ATOM 831 C CA . GLN A 1 102 ? 11.151 -5.358 10.294 1.00 55.41 102 GLN A CA 1
ATOM 832 C C . GLN A 1 102 ? 10.749 -4.560 9.050 1.00 55.41 102 GLN A C 1
ATOM 834 O O . GLN A 1 102 ? 9.576 -4.288 8.812 1.00 55.41 102 GLN A O 1
ATOM 839 N N . PHE A 1 103 ? 11.736 -4.189 8.236 1.00 60.19 103 PHE A N 1
ATOM 840 C CA . PHE A 1 103 ? 11.471 -3.935 6.824 1.00 60.19 103 PHE A CA 1
ATOM 841 C C . PHE A 1 103 ? 11.260 -5.292 6.150 1.00 60.19 103 PHE A C 1
ATOM 843 O O . PHE A 1 103 ? 12.197 -6.085 6.040 1.00 60.19 103 PHE A O 1
ATOM 850 N N . LEU A 1 104 ? 10.026 -5.600 5.753 1.00 63.72 104 LEU A N 1
ATOM 851 C CA . LEU A 1 104 ? 9.753 -6.835 5.030 1.00 63.72 104 LEU A CA 1
ATOM 852 C C . LEU A 1 104 ? 10.050 -6.613 3.550 1.00 63.72 104 LEU A C 1
ATOM 854 O O . LEU A 1 104 ? 9.215 -6.101 2.804 1.00 63.72 104 LEU A O 1
ATOM 858 N N . ASN A 1 105 ? 11.241 -7.027 3.121 1.00 69.00 105 ASN A N 1
ATOM 859 C CA . ASN A 1 105 ? 11.495 -7.179 1.699 1.00 69.00 105 ASN A CA 1
ATOM 860 C C . ASN A 1 105 ? 10.616 -8.323 1.167 1.00 69.00 105 ASN A C 1
ATOM 862 O O . ASN A 1 105 ? 10.875 -9.494 1.440 1.00 69.00 105 ASN A O 1
ATOM 866 N N . SER A 1 106 ? 9.563 -7.957 0.437 1.00 66.94 106 SER A N 1
ATOM 867 C CA . SER A 1 106 ? 8.587 -8.889 -0.136 1.00 66.94 106 SER A CA 1
ATOM 868 C C . SER A 1 106 ? 8.900 -9.254 -1.593 1.00 66.94 106 SER A C 1
ATOM 870 O O . SER A 1 106 ? 8.079 -9.884 -2.255 1.00 66.94 106 SER A O 1
ATOM 872 N N . ASP A 1 107 ? 10.086 -8.902 -2.105 1.00 67.12 107 ASP A N 1
ATOM 873 C CA . ASP A 1 107 ? 10.541 -9.222 -3.468 1.00 67.12 107 ASP A CA 1
ATOM 874 C C . ASP A 1 107 ? 10.947 -10.702 -3.618 1.00 67.12 107 ASP A C 1
ATOM 876 O O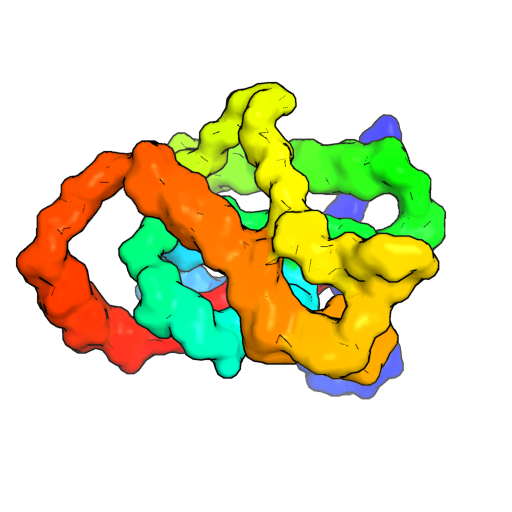 . ASP A 1 107 ? 11.949 -11.047 -4.241 1.00 67.12 107 ASP A O 1
ATOM 880 N N . SER A 1 108 ? 10.200 -11.623 -3.002 1.00 64.56 108 SER A N 1
ATOM 881 C CA . SER A 1 108 ? 10.544 -13.048 -2.929 1.00 64.56 108 SER A CA 1
ATOM 882 C C . SER A 1 108 ? 10.279 -13.794 -4.252 1.00 64.56 108 SER A C 1
ATOM 884 O O . SER A 1 108 ? 9.581 -14.802 -4.320 1.00 64.56 108 SER A O 1
ATOM 886 N N . GLY A 1 109 ? 10.853 -13.291 -5.348 1.00 76.25 109 GLY A N 1
ATOM 887 C CA . GLY A 1 109 ? 10.850 -13.936 -6.660 1.00 76.25 109 GLY A CA 1
ATOM 888 C C . GLY A 1 109 ? 9.984 -13.256 -7.719 1.00 76.25 109 GLY A C 1
ATOM 889 O O . GLY A 1 109 ? 9.526 -13.939 -8.646 1.00 76.25 109 GLY A O 1
ATOM 890 N N . LEU A 1 110 ? 9.738 -11.945 -7.608 1.00 85.81 110 LEU A N 1
ATOM 891 C CA . LEU A 1 110 ? 9.231 -11.161 -8.741 1.00 85.81 110 LEU A CA 1
ATOM 892 C C . LEU A 1 110 ? 10.346 -10.945 -9.765 1.00 85.81 110 LEU A C 1
ATOM 894 O O . LEU A 1 110 ? 10.155 -11.227 -10.952 1.00 85.81 110 LEU A O 1
ATOM 898 N N . VAL A 1 111 ? 11.525 -10.530 -9.294 1.00 88.31 111 VAL A N 1
ATOM 899 C CA . VAL A 1 111 ? 12.725 -10.437 -10.126 1.00 88.31 111 VAL A CA 1
ATOM 900 C C . VAL A 1 111 ? 13.338 -11.829 -10.299 1.00 88.31 111 VAL A C 1
ATOM 902 O O . VAL A 1 111 ? 13.819 -12.462 -9.361 1.00 88.31 111 VAL A O 1
ATOM 905 N N . ARG A 1 112 ? 13.297 -12.338 -11.530 1.00 85.19 112 ARG A N 1
ATOM 906 C CA . ARG A 1 112 ? 13.877 -13.633 -11.917 1.00 85.19 112 ARG A CA 1
ATOM 907 C C . ARG A 1 112 ? 15.371 -13.503 -12.233 1.00 85.19 112 ARG A C 1
ATOM 909 O O . ARG A 1 112 ? 15.857 -12.385 -12.437 1.00 85.19 112 ARG A O 1
ATOM 916 N N . PRO A 1 113 ? 16.098 -14.632 -12.389 1.00 85.31 113 PRO A N 1
ATOM 917 C CA . PRO A 1 113 ? 17.416 -14.615 -13.015 1.00 85.31 113 PRO A CA 1
ATOM 918 C C . PRO A 1 113 ? 17.395 -13.810 -14.322 1.00 85.31 113 PRO A C 1
ATOM 920 O O . PRO A 1 113 ? 16.409 -13.847 -15.064 1.00 85.31 113 PRO A O 1
ATOM 923 N N . TYR A 1 114 ? 18.475 -13.069 -14.577 1.00 86.75 114 TYR A N 1
ATOM 924 C CA . TYR A 1 114 ? 18.609 -12.109 -15.685 1.00 86.75 114 TYR A CA 1
ATOM 925 C C . TYR A 1 114 ? 17.777 -10.824 -15.559 1.00 86.75 114 TYR A C 1
ATOM 927 O O . TYR A 1 114 ? 17.552 -10.150 -16.559 1.00 86.75 114 TYR A O 1
ATOM 935 N N . VAL A 1 115 ? 17.362 -10.455 -14.341 1.00 84.94 115 VAL A N 1
ATOM 936 C CA . VAL A 1 115 ? 16.730 -9.152 -14.049 1.00 84.94 115 VAL A CA 1
ATOM 937 C C . VAL A 1 115 ? 15.435 -8.955 -14.851 1.00 84.94 115 VAL A C 1
ATOM 939 O O . VAL A 1 115 ? 15.141 -7.880 -15.362 1.00 84.94 115 VAL A O 1
ATOM 942 N N . THR A 1 116 ? 14.648 -10.027 -14.998 1.00 90.50 116 THR A N 1
ATOM 943 C CA . THR A 1 116 ? 13.363 -9.975 -15.713 1.00 90.50 116 THR A CA 1
ATOM 944 C C . THR A 1 116 ? 12.192 -10.185 -14.769 1.00 90.50 116 THR A C 1
ATOM 946 O O . THR A 1 116 ? 12.264 -10.996 -13.847 1.00 90.50 116 THR A O 1
ATOM 949 N N . ILE A 1 117 ? 11.072 -9.534 -15.072 1.00 92.44 117 ILE A N 1
ATOM 950 C CA . ILE A 1 117 ? 9.791 -9.743 -14.393 1.00 92.44 117 ILE A CA 1
ATOM 951 C C . ILE A 1 117 ? 8.838 -10.478 -15.341 1.00 92.44 117 ILE A C 1
ATOM 953 O O . ILE A 1 117 ? 8.844 -10.274 -16.559 1.00 92.44 117 ILE A O 1
ATOM 957 N N . SER A 1 118 ? 8.048 -11.413 -14.810 1.00 93.06 118 SER A N 1
ATOM 958 C CA . SER A 1 118 ? 7.047 -12.134 -15.603 1.00 93.06 118 SER A CA 1
ATOM 959 C C . SER A 1 118 ? 5.819 -11.282 -15.865 1.00 93.06 118 SER A C 1
ATOM 961 O O . SER A 1 118 ? 5.247 -10.764 -14.914 1.00 93.06 118 SER A O 1
ATOM 963 N N . HIS A 1 119 ? 5.292 -11.296 -17.091 1.00 93.56 119 HIS A N 1
ATOM 964 C CA . HIS A 1 119 ? 3.963 -10.731 -17.364 1.00 93.56 119 HIS A CA 1
ATOM 965 C C . HIS A 1 119 ? 2.821 -11.500 -16.654 1.00 93.56 119 HIS A C 1
ATOM 967 O O . HIS A 1 119 ? 1.703 -11.003 -16.498 1.00 93.56 119 HIS A O 1
ATOM 973 N N . HIS A 1 120 ? 3.095 -12.736 -16.213 1.00 92.44 120 HIS A N 1
ATOM 974 C CA . HIS A 1 120 ? 2.196 -13.508 -15.350 1.00 92.44 120 HIS A CA 1
ATOM 975 C C . HIS A 1 120 ? 2.219 -13.043 -13.889 1.00 92.44 120 HIS A C 1
ATOM 977 O O . HIS A 1 120 ? 1.277 -13.343 -13.161 1.00 92.44 120 HIS A O 1
ATOM 983 N N . ASP A 1 121 ? 3.279 -12.346 -13.470 1.00 91.94 121 ASP A N 1
ATOM 984 C CA . ASP A 1 121 ? 3.406 -11.771 -12.130 1.00 91.94 121 ASP A CA 1
ATOM 985 C C . ASP A 1 121 ? 2.959 -10.298 -12.138 1.00 91.94 121 ASP A C 1
ATOM 987 O O . ASP A 1 121 ? 2.173 -9.912 -11.280 1.00 91.94 121 ASP A O 1
ATOM 991 N N . MET A 1 122 ? 3.371 -9.512 -13.144 1.00 93.12 122 MET A N 1
ATOM 992 C CA . MET A 1 122 ? 2.940 -8.127 -13.384 1.00 93.12 122 MET A CA 1
ATOM 993 C C . MET A 1 122 ? 2.594 -7.922 -14.858 1.00 93.12 122 MET A C 1
ATOM 995 O O . MET A 1 122 ? 3.482 -8.003 -15.700 1.00 93.12 122 MET A O 1
ATOM 999 N N . PHE A 1 123 ? 1.333 -7.665 -15.205 1.00 91.50 123 PHE A N 1
ATOM 1000 C CA . PHE A 1 123 ? 0.907 -7.693 -16.616 1.00 91.50 123 PHE A CA 1
ATOM 1001 C C . PHE A 1 123 ? 1.485 -6.568 -17.477 1.00 91.50 123 PHE A C 1
ATOM 1003 O O . PHE A 1 123 ? 1.617 -6.742 -18.685 1.00 91.50 123 PHE A O 1
ATOM 1010 N N . ASP A 1 124 ? 1.835 -5.454 -16.850 1.00 93.12 124 ASP A N 1
ATOM 1011 C CA . ASP A 1 124 ? 2.431 -4.262 -17.448 1.00 93.12 124 ASP A CA 1
ATOM 1012 C C . ASP A 1 124 ? 3.743 -3.869 -16.751 1.00 93.12 124 ASP A C 1
ATOM 1014 O O . ASP A 1 124 ? 4.205 -2.740 -16.882 1.00 93.12 124 ASP A O 1
ATOM 1018 N N . TYR A 1 125 ? 4.349 -4.812 -16.019 1.00 90.62 125 TYR A N 1
ATOM 1019 C CA . TYR A 1 125 ? 5.591 -4.619 -15.260 1.00 90.62 125 TYR A CA 1
ATOM 1020 C C . TYR A 1 125 ? 5.502 -3.600 -14.116 1.00 90.62 125 TYR A C 1
ATOM 1022 O O . TYR A 1 125 ? 6.531 -3.213 -13.565 1.00 90.62 125 TYR A O 1
ATOM 1030 N N . PHE A 1 126 ? 4.284 -3.223 -13.728 1.00 88.56 126 PHE A N 1
ATOM 1031 C CA . PHE A 1 126 ? 4.017 -2.412 -12.551 1.00 88.56 126 PHE A CA 1
ATOM 1032 C C . PHE A 1 126 ? 2.934 -3.076 -11.698 1.00 88.56 126 PHE A C 1
ATOM 1034 O O . PHE A 1 126 ? 3.203 -3.499 -10.577 1.00 88.56 126 PHE A O 1
ATOM 1041 N N . HIS A 1 127 ? 1.746 -3.287 -12.262 1.00 88.75 127 HIS A N 1
ATOM 1042 C CA . HIS A 1 127 ? 0.583 -3.824 -11.572 1.00 88.75 127 HIS A CA 1
ATOM 1043 C C . HIS A 1 127 ? 0.624 -5.352 -11.450 1.00 88.75 127 HIS A C 1
ATOM 1045 O O . HIS A 1 127 ? 0.731 -6.089 -12.437 1.00 88.75 127 HIS A O 1
ATOM 1051 N N . LEU A 1 128 ? 0.463 -5.842 -10.220 1.00 89.31 128 LEU A N 1
ATOM 1052 C CA . LEU A 1 128 ? 0.460 -7.267 -9.896 1.00 89.31 128 LEU A CA 1
ATOM 1053 C C . LEU A 1 128 ? -0.766 -7.999 -10.473 1.00 89.31 128 LEU A C 1
ATOM 1055 O O . LEU A 1 128 ? -1.901 -7.527 -10.416 1.00 89.31 128 LEU A O 1
ATOM 1059 N N . ARG A 1 129 ? -0.546 -9.222 -10.961 1.00 90.19 129 ARG A N 1
ATOM 1060 C CA . ARG A 1 129 ? -1.591 -10.246 -11.133 1.00 90.19 129 ARG A CA 1
ATOM 1061 C C . ARG A 1 129 ? -1.732 -11.073 -9.856 1.00 90.19 129 ARG A C 1
ATOM 1063 O O . ARG A 1 129 ? -0.872 -11.011 -8.986 1.00 90.19 129 ARG A O 1
ATOM 1070 N N . GLN A 1 130 ? -2.756 -11.928 -9.789 1.00 88.56 130 GLN A N 1
ATOM 1071 C CA . GLN A 1 130 ? -2.987 -12.864 -8.676 1.00 88.56 130 GLN A CA 1
ATOM 1072 C C . GLN A 1 130 ? -1.704 -13.587 -8.220 1.00 88.56 130 GLN A C 1
ATOM 1074 O O . GLN A 1 130 ? -1.349 -13.534 -7.049 1.00 88.56 130 GLN A O 1
ATOM 1079 N N . LYS A 1 131 ? -0.937 -14.158 -9.156 1.00 90.00 131 LYS A N 1
ATOM 1080 C CA . LYS A 1 131 ? 0.342 -14.821 -8.853 1.00 90.00 131 LYS A CA 1
ATOM 1081 C C . LYS A 1 131 ? 1.404 -13.873 -8.274 1.00 90.00 131 LYS A C 1
ATOM 1083 O O . LYS A 1 131 ? 2.189 -14.267 -7.418 1.00 90.00 131 LYS A O 1
ATOM 1088 N N . GLY A 1 132 ? 1.443 -12.627 -8.746 1.00 89.69 132 GLY A N 1
ATOM 1089 C CA . GLY A 1 132 ? 2.313 -11.592 -8.192 1.00 89.69 132 GLY A CA 1
ATOM 1090 C C . GLY A 1 132 ? 1.903 -11.217 -6.768 1.00 89.69 132 GLY A C 1
ATOM 1091 O O . GLY A 1 132 ? 2.756 -11.137 -5.890 1.00 89.69 132 GLY A O 1
ATOM 1092 N N . TYR A 1 133 ? 0.598 -11.071 -6.522 1.00 87.19 133 TYR A N 1
ATOM 1093 C CA . TYR A 1 133 ? 0.064 -10.857 -5.181 1.00 87.19 133 TYR A CA 1
ATOM 1094 C C . TYR A 1 133 ? 0.440 -11.993 -4.226 1.00 87.19 133 TYR A C 1
ATOM 1096 O O . TYR A 1 133 ? 0.828 -11.709 -3.101 1.00 87.19 133 TYR A O 1
ATOM 1104 N N . GLU A 1 134 ? 0.388 -13.255 -4.660 1.00 87.00 134 GLU A N 1
ATOM 1105 C CA . GLU A 1 134 ? 0.770 -14.408 -3.824 1.00 87.00 134 GLU A CA 1
ATOM 1106 C C . GLU A 1 134 ? 2.232 -14.301 -3.390 1.00 87.00 134 GLU A C 1
ATOM 1108 O O . GLU A 1 134 ? 2.531 -14.311 -2.200 1.00 87.00 134 GLU A O 1
ATOM 1113 N N . LYS A 1 135 ? 3.140 -14.053 -4.339 1.00 88.00 135 LYS A N 1
ATOM 1114 C CA . LYS A 1 135 ? 4.574 -13.881 -4.052 1.00 88.00 135 LYS A CA 1
ATOM 1115 C C . LYS A 1 135 ? 4.878 -12.740 -3.079 1.00 88.00 135 LYS A C 1
ATOM 1117 O O . LYS A 1 135 ? 5.795 -12.861 -2.271 1.00 88.00 135 LYS A O 1
ATOM 1122 N N . VAL A 1 136 ? 4.149 -11.629 -3.185 1.00 84.94 136 VAL A N 1
ATOM 1123 C CA . VAL A 1 136 ? 4.374 -10.444 -2.344 1.00 84.94 136 VAL A CA 1
ATOM 1124 C C . VAL A 1 136 ? 3.729 -10.613 -0.972 1.00 84.94 136 VAL A C 1
ATOM 1126 O O . VAL A 1 136 ? 4.352 -10.318 0.042 1.00 84.94 136 VAL A O 1
ATOM 1129 N N . PHE A 1 137 ? 2.488 -11.094 -0.915 1.00 81.88 137 PHE A N 1
ATOM 1130 C CA . PHE A 1 137 ? 1.683 -11.058 0.303 1.00 81.88 137 PHE A CA 1
ATOM 1131 C C . PHE A 1 137 ? 1.639 -12.373 1.079 1.00 81.88 137 PHE A C 1
ATOM 1133 O O . PHE A 1 137 ? 1.275 -12.326 2.251 1.00 81.88 137 PHE A O 1
ATOM 1140 N N . ASP A 1 138 ? 2.042 -13.517 0.519 1.00 82.62 138 ASP A N 1
ATOM 1141 C CA . ASP A 1 138 ? 2.200 -14.741 1.319 1.00 82.62 138 ASP A CA 1
ATOM 1142 C C . ASP A 1 138 ? 3.272 -14.573 2.418 1.00 82.62 138 ASP A C 1
ATOM 1144 O O . ASP A 1 138 ? 2.959 -14.844 3.580 1.00 82.62 138 ASP A O 1
ATOM 1148 N N . PRO A 1 139 ? 4.477 -14.021 2.149 1.00 80.12 139 PRO A N 1
ATOM 1149 C CA . PRO A 1 139 ? 5.458 -13.747 3.205 1.00 80.12 139 PRO A CA 1
ATOM 1150 C C . PRO A 1 139 ? 4.953 -12.736 4.241 1.00 80.12 139 PRO A C 1
ATOM 1152 O O . PRO A 1 139 ? 5.214 -12.880 5.438 1.00 80.12 139 PRO A O 1
ATOM 1155 N N . VAL A 1 140 ? 4.205 -11.719 3.790 1.00 76.75 140 VAL A N 1
ATOM 1156 C CA . VAL A 1 140 ? 3.546 -10.748 4.676 1.00 76.75 140 VAL A CA 1
ATOM 1157 C C . VAL A 1 140 ? 2.570 -11.485 5.586 1.00 76.75 140 VAL A C 1
ATOM 1159 O O . VAL A 1 140 ? 2.629 -11.341 6.803 1.00 76.75 140 VAL A O 1
ATOM 1162 N N . TYR A 1 141 ? 1.701 -12.316 5.017 1.00 76.06 141 TYR A N 1
ATOM 1163 C CA . TYR A 1 141 ? 0.712 -13.095 5.747 1.00 76.06 141 TYR A CA 1
ATOM 1164 C C . TYR A 1 141 ? 1.352 -14.009 6.797 1.00 76.06 141 TYR A C 1
ATOM 1166 O O . TYR A 1 141 ? 0.913 -14.020 7.950 1.00 76.06 141 TYR A O 1
ATOM 1174 N N . ASP A 1 142 ? 2.420 -14.715 6.432 1.00 77.44 142 ASP A N 1
ATOM 1175 C CA . ASP A 1 142 ? 3.151 -15.599 7.337 1.00 77.44 142 ASP A CA 1
ATOM 1176 C C . ASP A 1 142 ? 3.796 -14.827 8.494 1.00 77.44 142 ASP A C 1
ATOM 1178 O O . ASP A 1 142 ? 3.694 -15.244 9.654 1.00 77.44 142 ASP A O 1
ATOM 1182 N N . LEU A 1 143 ? 4.400 -13.666 8.217 1.00 75.25 143 LEU A N 1
ATOM 1183 C CA . LEU A 1 143 ? 4.956 -12.799 9.256 1.00 75.25 143 LEU A CA 1
ATOM 1184 C C . LEU A 1 143 ? 3.865 -12.305 10.214 1.00 75.25 143 LEU A C 1
ATOM 1186 O O . LEU A 1 143 ? 4.060 -12.311 11.434 1.00 75.25 143 LEU A O 1
ATOM 1190 N N . LEU A 1 144 ? 2.705 -11.910 9.686 1.00 72.06 144 LEU A N 1
ATOM 1191 C CA . LEU A 1 144 ? 1.566 -11.468 10.492 1.00 72.06 144 LEU A CA 1
ATOM 1192 C C . LEU A 1 144 ? 1.034 -12.603 11.382 1.00 72.06 144 LEU A C 1
ATOM 1194 O O . LEU A 1 144 ? 0.720 -12.373 12.551 1.00 72.06 144 LEU A O 1
ATOM 1198 N N . LEU A 1 145 ? 0.983 -13.839 10.875 1.00 72.50 145 LEU A N 1
ATOM 1199 C CA . LEU A 1 145 ? 0.596 -15.014 11.663 1.00 72.50 145 LEU A CA 1
ATOM 1200 C C . LEU A 1 145 ? 1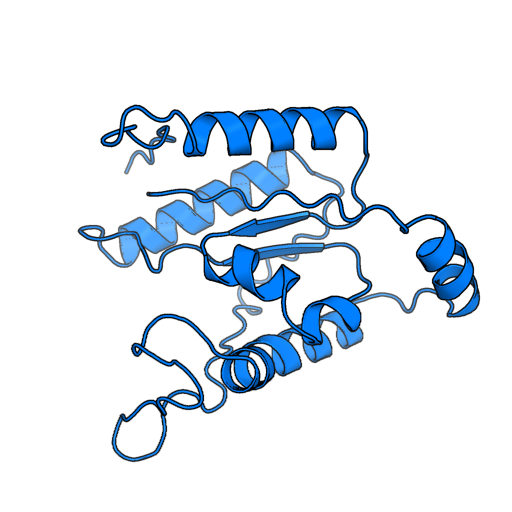.564 -15.304 12.816 1.00 72.50 145 LEU A C 1
ATOM 1202 O O . LEU A 1 145 ? 1.125 -15.728 13.887 1.00 72.50 145 LEU A O 1
ATOM 1206 N N . GLN A 1 146 ? 2.864 -15.098 12.604 1.00 70.94 146 GLN A N 1
ATOM 1207 C CA . GLN A 1 146 ? 3.896 -15.341 13.616 1.00 70.94 146 GLN A CA 1
ATOM 1208 C C . GLN A 1 146 ? 3.951 -14.243 14.681 1.00 70.94 146 GLN A C 1
ATOM 1210 O O . GLN A 1 146 ? 4.220 -14.520 15.849 1.00 70.94 146 GLN A O 1
ATOM 1215 N N . THR A 1 147 ? 3.723 -12.993 14.282 1.00 67.19 147 THR A N 1
ATOM 1216 C CA . THR A 1 147 ? 3.859 -11.830 15.170 1.00 67.19 147 THR A CA 1
ATOM 1217 C C . THR A 1 147 ? 2.626 -11.571 16.028 1.00 67.19 147 THR A C 1
ATOM 1219 O O . THR A 1 147 ? 2.746 -10.903 17.058 1.00 67.19 147 THR A O 1
ATOM 1222 N N . LEU A 1 148 ? 1.457 -12.111 15.666 1.00 61.91 148 LEU A N 1
ATOM 1223 C CA . LEU A 1 148 ? 0.237 -11.904 16.440 1.00 61.91 148 LEU A CA 1
ATOM 1224 C C . LEU A 1 148 ? -0.013 -12.921 17.556 1.00 61.91 148 LEU A C 1
ATOM 1226 O O . LEU A 1 148 ? 0.184 -14.125 17.376 1.00 61.91 148 LEU A O 1
ATOM 1230 N N . PRO A 1 149 ? -0.622 -12.476 18.673 1.00 56.78 149 PRO A N 1
ATOM 1231 C CA . PRO A 1 149 ? -1.283 -13.378 19.603 1.00 56.78 149 PRO A CA 1
ATOM 1232 C C . PRO A 1 149 ? -2.385 -14.161 18.873 1.00 56.78 149 PRO A C 1
ATOM 1234 O O . PRO A 1 149 ? -3.260 -13.573 18.233 1.00 56.78 149 PRO A O 1
ATOM 1237 N N . LYS A 1 150 ? -2.378 -15.495 18.985 1.00 53.56 150 LYS A N 1
ATOM 1238 C CA . LYS A 1 150 ? -3.401 -16.362 18.379 1.00 53.56 150 LYS A CA 1
ATOM 1239 C C . LYS A 1 150 ? -4.794 -16.007 18.921 1.00 53.56 150 LYS A C 1
ATOM 1241 O O . LYS A 1 150 ? -5.138 -16.369 20.045 1.00 53.56 150 LYS A O 1
ATOM 1246 N N . VAL A 1 151 ? -5.622 -15.338 18.119 1.00 50.59 151 VAL A N 1
ATOM 1247 C CA . VAL A 1 151 ? -7.056 -15.172 18.412 1.00 50.59 151 VAL A CA 1
ATOM 1248 C C . VAL A 1 151 ? -7.744 -16.529 18.220 1.00 50.59 151 VAL A C 1
ATOM 1250 O O . VAL A 1 151 ? -7.546 -17.192 17.201 1.00 50.59 151 VAL A O 1
ATOM 1253 N N . LYS A 1 152 ? -8.538 -16.978 19.204 1.00 43.66 152 LYS A N 1
ATOM 1254 C CA . LYS A 1 152 ? -9.210 -18.289 19.167 1.00 43.66 152 LYS A CA 1
ATOM 1255 C C . LYS A 1 152 ? -10.148 -18.394 17.953 1.00 43.66 152 LYS A C 1
ATOM 1257 O O . LYS A 1 152 ? -10.979 -17.517 17.724 1.00 43.66 152 LYS A O 1
ATOM 1262 N N . VAL A 1 153 ? -10.044 -19.507 17.219 1.00 47.16 153 VAL A N 1
ATOM 1263 C CA . VAL A 1 153 ? -10.778 -19.824 15.972 1.00 47.16 153 VAL A CA 1
ATOM 1264 C C . VAL A 1 153 ? -12.300 -19.658 16.104 1.00 47.16 153 VAL A C 1
ATOM 1266 O O . VAL A 1 153 ? -12.972 -19.278 15.154 1.00 47.16 153 VAL A O 1
ATOM 1269 N N . GLU A 1 154 ? -12.856 -19.844 17.295 1.00 42.31 154 GLU A N 1
ATOM 1270 C CA . GLU A 1 154 ? -14.295 -19.733 17.557 1.00 42.31 154 GLU A CA 1
ATOM 1271 C C . GLU A 1 154 ? -14.826 -18.283 17.491 1.00 42.31 154 GLU A C 1
ATOM 1273 O O . GLU A 1 154 ? -15.965 -18.039 17.092 1.00 42.31 154 GLU A O 1
ATOM 1278 N N . GLN A 1 155 ? -13.977 -17.285 17.774 1.00 49.41 155 GLN A N 1
ATOM 1279 C CA . GLN A 1 155 ? -14.303 -15.873 17.528 1.00 49.41 155 GLN A CA 1
ATOM 1280 C C . GLN A 1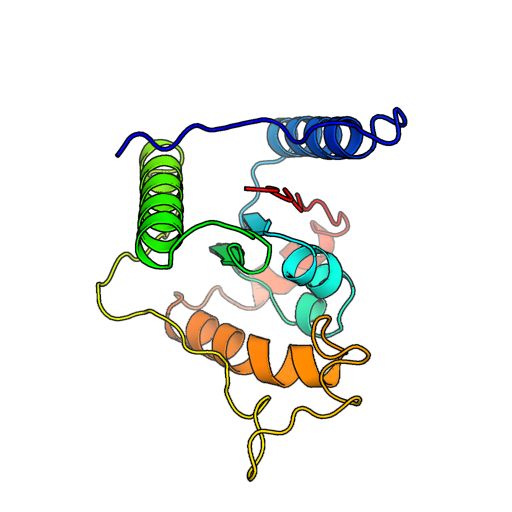 155 ? -14.216 -15.514 16.033 1.00 49.41 155 GLN A C 1
ATOM 1282 O O . GLN A 1 155 ? -14.854 -14.554 15.604 1.00 49.41 155 GLN A O 1
ATOM 1287 N N . LYS A 1 156 ? -13.479 -16.297 15.231 1.00 46.31 156 LYS A N 1
ATOM 1288 C CA . LYS A 1 156 ? -13.256 -16.096 13.787 1.00 46.31 156 LYS A CA 1
ATOM 1289 C C . LYS A 1 156 ? -14.544 -16.292 12.980 1.00 46.31 156 LYS A C 1
ATOM 1291 O O . LYS A 1 156 ? -14.866 -15.460 12.139 1.00 46.31 156 LYS A O 1
ATOM 1296 N N . GLU A 1 157 ? -15.319 -17.334 13.282 1.00 45.62 157 GLU A N 1
ATOM 1297 C CA . GLU A 1 157 ? -16.580 -17.643 12.581 1.00 45.62 157 GLU A CA 1
ATOM 1298 C C . GLU A 1 157 ? -17.735 -16.720 12.998 1.00 45.62 157 GLU A C 1
ATOM 1300 O O . GLU A 1 157 ? -18.514 -16.266 12.158 1.00 45.62 157 GLU A O 1
ATOM 1305 N N . ARG A 1 158 ? -17.805 -16.343 14.284 1.00 44.88 158 ARG A N 1
ATOM 1306 C CA . ARG A 1 158 ? -18.748 -15.315 14.759 1.00 44.88 158 ARG A CA 1
ATOM 1307 C C . ARG A 1 158 ? -18.463 -13.940 14.146 1.00 44.88 158 ARG A C 1
ATOM 1309 O O . ARG A 1 158 ? -19.404 -13.227 13.811 1.00 44.88 158 ARG A O 1
ATOM 1316 N N . ARG A 1 159 ? -17.187 -13.585 13.958 1.00 47.62 159 ARG A N 1
ATOM 1317 C CA . ARG A 1 159 ? -16.776 -12.314 13.344 1.00 47.62 159 ARG A CA 1
ATOM 1318 C C . ARG A 1 159 ? -16.982 -12.289 11.837 1.00 47.62 159 ARG A C 1
ATOM 1320 O O . ARG A 1 159 ? -17.498 -11.292 11.367 1.00 47.62 159 ARG A O 1
ATOM 1327 N N . LYS A 1 160 ? -16.711 -13.369 11.094 1.00 42.03 160 LYS A N 1
ATOM 1328 C CA . LYS A 1 160 ? -17.037 -13.452 9.653 1.00 42.03 160 LYS A CA 1
ATOM 1329 C C . LYS A 1 160 ? -18.518 -13.195 9.359 1.00 42.03 160 LYS A C 1
ATOM 1331 O O . LYS A 1 160 ? -18.832 -12.529 8.383 1.00 42.03 160 LYS A O 1
ATOM 1336 N N . ARG A 1 161 ? -19.426 -13.673 10.222 1.00 41.28 161 ARG A N 1
ATOM 1337 C CA . ARG A 1 161 ? -20.872 -13.404 10.097 1.00 41.28 161 ARG A CA 1
ATOM 1338 C C . ARG A 1 161 ? -21.254 -11.954 10.419 1.00 41.28 161 ARG A C 1
ATOM 1340 O O . ARG A 1 161 ? -22.249 -11.476 9.891 1.00 41.28 161 ARG A O 1
ATOM 1347 N N . ALA A 1 162 ? -20.476 -11.260 11.253 1.00 40.81 162 ALA A N 1
ATOM 1348 C CA . ALA A 1 162 ? -20.649 -9.832 11.535 1.00 40.81 162 ALA A CA 1
ATOM 1349 C C . ALA A 1 162 ? -19.935 -8.925 10.506 1.00 40.81 162 ALA A C 1
ATOM 1351 O O . ALA A 1 162 ? -20.378 -7.808 10.266 1.00 40.81 162 ALA A O 1
ATOM 1352 N N . LEU A 1 163 ? -18.869 -9.423 9.867 1.00 44.16 163 LEU A N 1
ATOM 1353 C CA . LEU A 1 163 ? -18.053 -8.773 8.831 1.00 44.16 163 LEU A CA 1
ATOM 1354 C C . LEU A 1 163 ? -18.615 -8.945 7.412 1.00 44.16 163 LEU A C 1
ATOM 1356 O O . LEU A 1 163 ? -17.878 -8.778 6.442 1.00 44.16 163 LEU A O 1
ATOM 1360 N N . ASN A 1 164 ? -19.916 -9.200 7.251 1.00 34.50 164 ASN A N 1
ATOM 1361 C CA . ASN A 1 164 ? -20.563 -9.184 5.932 1.00 34.50 164 ASN A CA 1
ATOM 1362 C C . ASN A 1 164 ? -20.668 -7.759 5.340 1.00 34.50 164 ASN A C 1
ATOM 1364 O O . ASN A 1 164 ? -21.608 -7.423 4.626 1.00 34.50 164 ASN A O 1
ATOM 1368 N N . VAL A 1 165 ? -19.707 -6.905 5.684 1.00 38.75 165 VAL A N 1
ATOM 1369 C CA . VAL A 1 165 ? -19.564 -5.541 5.233 1.00 38.75 165 VAL A CA 1
ATOM 1370 C C . VAL A 1 165 ? -18.075 -5.281 5.009 1.00 38.75 165 VAL A C 1
ATOM 1372 O O . VAL A 1 165 ? -17.296 -5.050 5.934 1.00 38.75 165 VAL A O 1
ATOM 1375 N N . GLN A 1 166 ? -17.690 -5.421 3.742 1.00 38.84 166 GLN A N 1
ATOM 1376 C CA . GLN A 1 166 ? -16.441 -4.933 3.177 1.00 38.84 166 GLN A CA 1
ATOM 1377 C C . GLN A 1 166 ? -16.407 -3.408 3.362 1.00 38.84 166 GLN A C 1
ATOM 1379 O O . GLN A 1 166 ? -16.983 -2.682 2.561 1.00 38.84 166 GLN A O 1
ATOM 1384 N N . HIS A 1 167 ? -15.778 -2.912 4.423 1.00 42.06 167 HIS A N 1
ATOM 1385 C CA . HIS A 1 167 ? -15.511 -1.481 4.579 1.00 42.06 167 HIS A CA 1
ATOM 1386 C C . HIS A 1 167 ? -14.016 -1.301 4.718 1.00 42.06 167 HIS A C 1
ATOM 1388 O O . HIS A 1 167 ? -13.410 -1.749 5.694 1.00 42.06 167 HIS A O 1
ATOM 1394 N N . MET A 1 168 ? -13.412 -0.725 3.690 1.00 42.38 168 MET A N 1
ATOM 1395 C CA . MET A 1 168 ? -11.979 -0.528 3.635 1.00 42.38 168 MET A CA 1
ATOM 1396 C C . MET A 1 168 ? -11.670 0.722 2.839 1.00 42.38 168 MET A C 1
ATOM 1398 O O . MET A 1 168 ? -12.328 1.024 1.843 1.00 42.38 168 MET A O 1
ATOM 1402 N N . LEU A 1 169 ? -10.636 1.416 3.303 1.00 37.62 169 LEU A N 1
ATOM 1403 C CA . LEU A 1 169 ? -10.278 2.758 2.888 1.00 37.62 169 LEU A CA 1
ATOM 1404 C C . LEU A 1 169 ? -8.998 2.741 2.038 1.00 37.62 169 LEU A C 1
ATOM 1406 O O . LEU A 1 169 ? -7.927 2.985 2.588 1.00 37.62 169 LEU A O 1
ATOM 1410 N N . PRO A 1 170 ? -9.036 2.462 0.720 1.00 33.78 170 PRO A N 1
ATOM 1411 C CA . PRO A 1 170 ? -7.873 2.673 -0.137 1.00 33.78 170 PRO A CA 1
ATOM 1412 C C . PRO A 1 170 ? -7.598 4.174 -0.307 1.00 33.78 170 PRO A C 1
ATOM 1414 O O . PRO A 1 170 ? -7.990 4.797 -1.288 1.00 33.78 170 PRO A O 1
ATOM 1417 N N . MET A 1 171 ? -6.938 4.773 0.682 1.00 34.31 171 MET A N 1
ATOM 1418 C CA . MET A 1 171 ? -6.395 6.128 0.607 1.00 34.31 171 MET A CA 1
ATOM 1419 C C . MET A 1 171 ? -5.165 6.124 -0.307 1.00 34.31 171 MET A C 1
ATOM 1421 O O . MET A 1 171 ? -4.047 5.907 0.156 1.00 34.31 171 MET A O 1
ATOM 1425 N N . SER A 1 172 ? -5.385 6.390 -1.595 1.00 34.81 172 SER A N 1
ATOM 1426 C CA . SER A 1 172 ? -4.310 6.707 -2.534 1.00 34.81 172 SER A CA 1
ATOM 1427 C C . SER A 1 172 ? -3.754 8.088 -2.198 1.00 34.81 172 SER A C 1
ATOM 1429 O O . SER A 1 172 ? -4.405 9.105 -2.451 1.00 34.81 172 SER A O 1
ATOM 1431 N N . PHE A 1 173 ? -2.550 8.137 -1.638 1.00 35.25 173 PHE A N 1
ATOM 1432 C CA . PHE A 1 173 ? -1.734 9.342 -1.701 1.00 35.25 173 PHE A CA 1
ATOM 1433 C C . PHE A 1 173 ? -1.009 9.327 -3.047 1.00 35.25 173 PHE A C 1
ATOM 1435 O O . PHE A 1 173 ? -0.228 8.417 -3.311 1.00 35.25 173 PHE A O 1
ATOM 1442 N N . TYR A 1 174 ? -1.292 10.312 -3.895 1.00 27.61 174 TYR A N 1
ATOM 1443 C CA . TYR A 1 174 ? -0.264 10.801 -4.806 1.00 27.61 174 TYR A CA 1
ATOM 1444 C C . TYR A 1 174 ? 0.602 11.727 -3.950 1.00 27.61 174 TYR A C 1
ATOM 1446 O O . TYR A 1 174 ? 0.091 12.716 -3.420 1.00 27.61 174 TYR A O 1
ATOM 1454 N N . LEU A 1 175 ? 1.843 11.319 -3.698 1.00 33.19 175 LEU A N 1
ATOM 1455 C CA . LEU A 1 175 ? 2.898 12.188 -3.185 1.00 33.19 175 LEU A CA 1
ATOM 1456 C C . LEU A 1 175 ? 3.759 12.591 -4.372 1.00 33.19 175 LEU A C 1
ATOM 1458 O O . LEU A 1 175 ? 4.071 11.678 -5.168 1.00 33.19 175 LEU A O 1
#

pLDDT: mean 70.98, std 16.86, range [27.61, 93.56]

Secondary structure (DSSP, 8-state):
-PPP--PPP-TTSS-HHHHHHHHHHHHHHH---S-EEEESHHHHHHTTSTTGGG-----EEEE--TT-TT--HHHHHHHHHHHHHHHHHH-TTS-----TT------SSSEETTTEE-TTTBTTSSSBPHHHHHHHHHHHHHHHHHHS----HHHHHHHHHH--S----------

Sequence (175 aa):
MTILANKSEDYEEDGRWLSLHERFVSEARKYEPEVLWIGDYAIYHLVNSDIWNRISFKFIVFMIGSNNHGDSDDQSAACINTICALITDKQTQAYLKRSRDQFLNSDSGLVRPYVTISHHDMFDYFHLRQKGYEKVFDPVYDLLLQTLPKVKVEQKERRKRALNVQHMLPMSFYL